Protein AF-A0A2T6ZDD0-F1 (afdb_monomer_lite)

Foldseek 3Di:
DQLDLQVVLVPDPVVVSVVVCVVVVPDDDQQDPRSCVVVVHAHCDDPSVDDDDDDDPDDPVVVDDDDPVVVVVVCVVPVDDPDDPPDDDDPPDPPPPPPPDDD

Organism: Tuber borchii (NCBI:txid42251)

Sequence (103 aa):
MRDSTLQFASFEKTTDHLFEAGFHMKRNAAEVVSERIILCQSMSIGMGALKVFRRHMSDPHDLVAKRLVFQEAYAKMFRHPIEKLGHGMRFLRPPSFFWFGEF

pLDDT: mean 77.73, std 21.7, range [32.12, 96.44]

Radius of gyration: 31.51 Å; chains: 1; bounding box: 72×47×60 Å

Structure (mmCIF, N/CA/C/O backbone):
data_AF-A0A2T6ZDD0-F1
#
_entry.id   AF-A0A2T6ZDD0-F1
#
loop_
_atom_site.group_PDB
_atom_site.id
_atom_site.type_symbol
_atom_site.label_atom_id
_atom_site.label_alt_id
_atom_site.label_comp_id
_atom_site.label_asym_id
_atom_site.label_entity_id
_atom_site.label_seq_id
_atom_site.pdbx_PDB_ins_code
_atom_site.Cartn_x
_atom_site.Cartn_y
_atom_site.Cartn_z
_atom_site.occupancy
_atom_site.B_iso_or_equiv
_atom_site.auth_seq_id
_atom_site.auth_comp_id
_atom_site.auth_asym_id
_atom_site.auth_atom_id
_atom_site.pdbx_PDB_model_num
ATOM 1 N N . MET A 1 1 ? -22.484 -1.162 0.583 1.00 49.00 1 MET A N 1
ATOM 2 C CA . MET A 1 1 ? -22.059 -0.267 1.682 1.00 49.00 1 MET A CA 1
ATOM 3 C C . MET A 1 1 ? -20.602 -0.596 1.993 1.00 49.00 1 MET A C 1
ATOM 5 O O . MET A 1 1 ? -20.112 -1.589 1.473 1.00 49.00 1 MET A O 1
ATOM 9 N N . ARG A 1 2 ? -19.851 0.287 2.666 1.00 61.00 2 ARG A N 1
ATOM 10 C CA . ARG A 1 2 ? -18.419 0.067 2.951 1.00 61.00 2 ARG A CA 1
ATOM 11 C C . ARG A 1 2 ? -18.282 -1.042 3.993 1.00 61.00 2 ARG A C 1
ATOM 13 O O . ARG A 1 2 ? -18.293 -0.766 5.186 1.00 61.00 2 ARG A O 1
ATOM 20 N N . ASP A 1 3 ? -18.189 -2.280 3.531 1.00 74.81 3 ASP A N 1
ATOM 21 C CA . ASP A 1 3 ? -18.243 -3.460 4.389 1.00 74.81 3 ASP A CA 1
ATOM 22 C C . ASP A 1 3 ? -16.851 -3.882 4.895 1.00 74.81 3 ASP A C 1
ATOM 24 O O . ASP A 1 3 ? -16.511 -5.062 4.847 1.00 74.81 3 ASP A O 1
ATOM 28 N N . SER A 1 4 ? -16.027 -2.945 5.372 1.00 87.88 4 SER A N 1
ATOM 29 C CA . SER A 1 4 ? -14.674 -3.258 5.864 1.00 87.88 4 SER A CA 1
ATOM 30 C C . SER A 1 4 ? -14.687 -3.801 7.289 1.00 87.88 4 SER A C 1
ATOM 32 O O . SER A 1 4 ? -15.129 -3.130 8.222 1.00 87.88 4 SER A O 1
ATOM 34 N N . THR A 1 5 ? -14.149 -5.005 7.480 1.00 91.62 5 THR A N 1
ATOM 35 C CA . THR A 1 5 ? -14.084 -5.653 8.798 1.00 91.62 5 THR A CA 1
ATOM 36 C C . THR A 1 5 ? -13.262 -4.845 9.796 1.00 91.62 5 THR A C 1
ATOM 38 O O . THR A 1 5 ? -13.721 -4.645 10.917 1.00 91.62 5 THR A O 1
ATOM 41 N N . LEU A 1 6 ? -12.074 -4.359 9.418 1.00 92.31 6 LEU A N 1
ATOM 42 C CA . LEU A 1 6 ? -11.218 -3.634 10.363 1.00 92.31 6 LEU A CA 1
ATOM 43 C C . LEU A 1 6 ? -11.799 -2.256 10.687 1.00 92.31 6 LEU A C 1
ATOM 45 O O . LEU A 1 6 ? -11.610 -1.759 11.794 1.00 92.31 6 LEU A O 1
ATOM 49 N N . GLN A 1 7 ? -12.560 -1.664 9.764 1.00 91.44 7 GLN A N 1
ATOM 50 C CA . GLN A 1 7 ? -13.313 -0.449 10.051 1.00 91.44 7 GLN A CA 1
ATOM 51 C C . GLN A 1 7 ? -14.360 -0.675 11.148 1.00 91.44 7 GLN A C 1
ATOM 53 O O . GLN A 1 7 ? -14.340 0.062 12.127 1.00 91.44 7 GLN A O 1
ATOM 58 N N . PHE A 1 8 ? -15.241 -1.674 11.019 1.00 91.25 8 PHE A N 1
ATOM 59 C CA . PHE A 1 8 ? -16.251 -1.951 12.053 1.00 91.25 8 PHE A CA 1
ATOM 60 C C . PHE A 1 8 ? -15.619 -2.396 13.373 1.00 91.25 8 PHE A C 1
ATOM 62 O O . PHE A 1 8 ? -15.984 -1.884 14.428 1.00 91.25 8 PHE A O 1
ATOM 69 N N . ALA A 1 9 ? -14.606 -3.262 13.306 1.00 93.12 9 ALA A N 1
ATOM 70 C CA . ALA A 1 9 ? -13.909 -3.768 14.483 1.00 93.12 9 ALA A CA 1
ATOM 71 C C . ALA A 1 9 ? -13.180 -2.673 15.291 1.00 93.12 9 ALA A C 1
ATOM 73 O O . ALA A 1 9 ? -12.921 -2.875 16.476 1.00 93.12 9 ALA A O 1
ATOM 74 N N . SER A 1 10 ? -12.865 -1.526 14.674 1.00 93.50 10 SER A N 1
ATOM 75 C CA . SER A 1 10 ? -12.227 -0.380 15.343 1.00 93.50 10 SER A CA 1
ATOM 76 C C . SER A 1 10 ? -13.193 0.517 1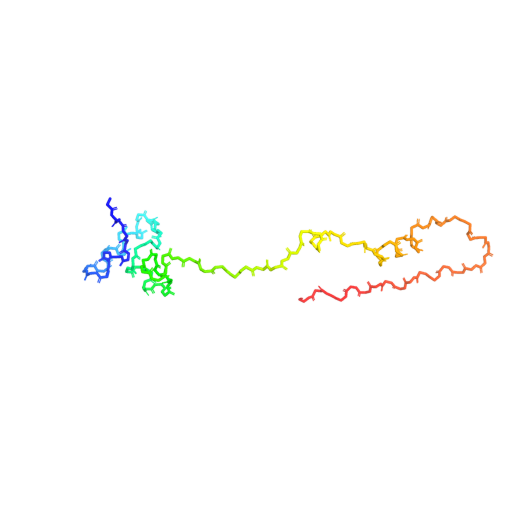6.120 1.00 93.50 10 SER A C 1
ATOM 78 O O . SER A 1 10 ? -12.729 1.360 16.884 1.00 93.50 10 SER A O 1
ATOM 80 N N . PHE A 1 11 ? -14.507 0.383 15.917 1.00 91.00 11 PHE A N 1
ATOM 81 C CA . PHE A 1 11 ? -15.497 1.148 16.677 1.00 91.00 11 PHE A CA 1
ATOM 82 C C . PHE A 1 11 ? -15.917 0.383 17.931 1.00 91.00 11 PHE A C 1
ATOM 84 O O . PHE A 1 11 ? -15.571 0.777 19.040 1.00 91.00 11 PHE A O 1
ATOM 91 N N . GLU A 1 12 ? -16.647 -0.718 17.756 1.00 91.31 12 GLU A N 1
ATOM 92 C CA . GLU A 1 12 ? -17.223 -1.512 18.845 1.00 91.31 12 GLU A CA 1
ATOM 93 C C . GLU A 1 12 ? -17.301 -2.991 18.437 1.00 91.31 12 GLU A C 1
ATOM 95 O O . GLU A 1 12 ? -17.145 -3.320 17.263 1.00 91.31 12 GLU A O 1
ATOM 100 N N . LYS A 1 13 ? -17.544 -3.894 19.402 1.00 92.56 13 LYS A N 1
ATOM 101 C CA . LYS A 1 13 ? -17.717 -5.348 19.169 1.00 92.56 13 LYS A CA 1
ATOM 102 C C . LYS A 1 13 ? -16.601 -5.977 18.317 1.00 92.56 13 LYS A C 1
ATOM 104 O O . LYS A 1 13 ? -16.844 -6.787 17.423 1.00 92.56 13 LYS A O 1
ATOM 109 N N . THR A 1 14 ? -15.352 -5.610 18.611 1.00 94.94 14 THR A N 1
ATOM 110 C CA . THR A 1 14 ? -14.153 -6.006 17.853 1.00 94.94 14 THR A CA 1
ATOM 111 C C . THR A 1 14 ? -14.057 -7.515 17.631 1.00 94.94 14 THR A C 1
ATOM 113 O O . THR A 1 14 ? -13.777 -7.954 16.518 1.00 94.94 14 THR A O 1
ATOM 116 N N . THR A 1 15 ? -14.305 -8.320 18.667 1.00 95.94 15 THR A N 1
ATOM 117 C CA . THR A 1 15 ? -14.212 -9.784 18.592 1.00 95.94 15 THR A CA 1
ATOM 118 C C . THR A 1 15 ? -15.240 -10.371 17.637 1.00 95.94 15 THR A C 1
ATOM 120 O O . THR A 1 15 ? -14.878 -11.177 16.784 1.00 95.94 15 THR A O 1
ATOM 123 N N . ASP A 1 16 ? -16.494 -9.933 17.732 1.00 94.94 16 ASP A N 1
ATOM 124 C CA . ASP A 1 16 ? -17.600 -10.488 16.951 1.00 94.94 16 ASP A CA 1
ATOM 125 C C . ASP A 1 16 ? -17.374 -10.234 15.459 1.00 94.94 16 ASP A C 1
ATOM 127 O O . ASP A 1 16 ? -17.433 -11.159 14.649 1.00 94.94 16 ASP A O 1
ATOM 131 N N . HIS A 1 17 ? -16.989 -9.003 15.105 1.00 93.94 17 HIS A N 1
ATOM 132 C CA . HIS A 1 17 ? -16.693 -8.635 13.722 1.00 93.94 17 HIS A CA 1
ATOM 133 C C . HIS A 1 17 ? -15.496 -9.397 13.135 1.00 93.94 17 HIS A C 1
ATOM 135 O O . HIS A 1 17 ? -15.511 -9.743 11.951 1.00 93.94 17 HIS A O 1
ATOM 141 N N . LEU A 1 18 ? -14.462 -9.677 13.935 1.00 94.88 18 LEU A N 1
ATOM 142 C CA . LEU A 1 18 ? -13.297 -10.443 13.481 1.00 94.88 18 LEU A CA 1
ATOM 143 C C . LEU A 1 18 ? -13.621 -11.932 13.304 1.00 94.88 18 LEU A C 1
ATOM 145 O O . LEU A 1 18 ? -13.228 -12.520 12.292 1.00 94.88 18 LEU A O 1
ATOM 149 N N . PHE A 1 19 ? -14.354 -12.537 14.242 1.00 95.50 19 PHE A N 1
ATOM 150 C CA . PHE A 1 19 ? -14.738 -13.948 14.154 1.00 95.50 19 PHE A CA 1
ATOM 151 C C . PHE A 1 19 ? -15.742 -14.208 13.027 1.00 95.50 19 PHE A C 1
ATOM 153 O O . PHE A 1 19 ? -15.559 -15.163 12.273 1.00 95.50 19 PHE A O 1
ATOM 160 N N . GLU A 1 20 ? -16.746 -13.346 12.851 1.00 94.25 20 GLU A N 1
ATOM 161 C CA . GLU A 1 20 ? -17.713 -13.444 11.749 1.00 94.25 20 GLU A CA 1
ATOM 162 C C . GLU A 1 20 ? -17.013 -13.333 10.385 1.00 94.25 20 GLU A C 1
ATOM 164 O O . GLU A 1 20 ? -17.234 -14.148 9.485 1.00 94.25 20 GLU A O 1
ATOM 169 N N . ALA A 1 21 ? -16.095 -12.373 10.239 1.00 94.12 21 ALA A N 1
ATOM 170 C CA . ALA A 1 21 ? -15.323 -12.214 9.011 1.00 94.12 21 ALA A CA 1
ATOM 171 C C . ALA A 1 21 ? -14.407 -13.415 8.727 1.00 94.12 21 ALA A C 1
ATOM 173 O O . ALA A 1 21 ? -14.286 -13.822 7.569 1.00 94.12 21 ALA A O 1
ATOM 174 N N . GLY A 1 22 ? -13.789 -13.990 9.763 1.00 95.00 22 GLY A N 1
ATOM 175 C CA . GLY A 1 22 ? -12.973 -15.199 9.651 1.00 95.00 22 GLY A CA 1
ATOM 176 C C . GLY A 1 22 ? -13.794 -16.427 9.255 1.00 95.00 22 GLY A C 1
ATOM 177 O O . GLY A 1 22 ? -13.398 -17.158 8.348 1.00 95.00 22 GLY A O 1
ATOM 178 N N . PHE A 1 23 ? -14.968 -16.613 9.867 1.00 96.44 23 PHE A N 1
ATOM 179 C CA . PHE A 1 23 ? -15.883 -17.713 9.548 1.00 96.44 23 PHE A CA 1
ATOM 180 C C . PHE A 1 23 ? -16.363 -17.655 8.093 1.00 96.44 23 PHE A C 1
ATOM 182 O O . PHE A 1 23 ? -16.358 -18.664 7.390 1.00 96.44 23 PHE A O 1
ATOM 189 N N . HIS A 1 24 ? -16.704 -16.460 7.608 1.00 94.81 24 HIS A N 1
ATOM 190 C CA . HIS A 1 24 ? -17.131 -16.246 6.225 1.00 94.81 24 HIS A CA 1
ATOM 191 C C . HIS A 1 24 ? -15.974 -16.068 5.226 1.00 94.81 24 HIS A C 1
ATOM 193 O O . HIS A 1 24 ? -16.231 -15.783 4.055 1.00 94.81 24 HIS A O 1
ATOM 199 N N . MET A 1 25 ? -14.710 -16.228 5.650 1.00 94.00 25 MET A N 1
ATOM 200 C CA . MET A 1 25 ? -13.513 -16.036 4.810 1.00 94.00 25 MET A CA 1
ATOM 201 C C . MET A 1 25 ? -13.541 -14.709 4.031 1.00 94.00 25 MET A C 1
ATOM 203 O O . MET A 1 25 ? -13.159 -14.625 2.857 1.00 94.00 25 MET A O 1
ATOM 207 N N . LYS A 1 26 ? -14.037 -13.657 4.683 1.00 92.88 26 LYS A N 1
ATOM 208 C CA . LYS A 1 26 ? -14.266 -12.359 4.060 1.00 92.88 26 LYS A CA 1
ATOM 209 C C . LYS A 1 26 ? -12.930 -11.699 3.717 1.00 92.88 26 LYS A C 1
ATOM 211 O O . LYS A 1 26 ? -12.076 -11.512 4.581 1.00 92.88 26 LYS A O 1
ATOM 216 N N . ARG A 1 27 ? -12.755 -11.314 2.450 1.00 90.00 27 ARG A N 1
ATOM 217 C CA . ARG A 1 27 ? -11.592 -10.545 1.984 1.00 90.00 27 ARG A CA 1
ATOM 218 C C . ARG A 1 27 ? -11.982 -9.091 1.787 1.00 90.00 27 ARG A C 1
ATOM 220 O O . ARG A 1 27 ? -12.909 -8.807 1.037 1.00 90.00 27 ARG A O 1
ATOM 227 N N . ASN A 1 28 ? -11.230 -8.191 2.409 1.00 86.44 28 ASN A N 1
ATOM 228 C CA . ASN A 1 28 ? -11.410 -6.752 2.255 1.00 86.44 28 ASN A CA 1
ATOM 229 C C . ASN A 1 28 ? -10.138 -6.142 1.670 1.00 86.44 28 ASN A C 1
ATOM 231 O O . ASN A 1 28 ? -9.030 -6.501 2.073 1.00 86.44 28 ASN A O 1
ATOM 235 N N . ALA A 1 29 ? -10.301 -5.217 0.730 1.00 86.88 29 ALA A N 1
ATOM 236 C CA . ALA A 1 29 ? -9.217 -4.356 0.284 1.00 86.88 29 ALA A CA 1
ATOM 237 C C . ALA A 1 29 ? -9.111 -3.144 1.220 1.00 86.88 29 ALA A C 1
ATOM 239 O O . ALA A 1 29 ? -10.127 -2.556 1.587 1.00 86.88 29 ALA A O 1
ATOM 240 N N . ALA A 1 30 ? -7.885 -2.743 1.565 1.00 86.56 30 ALA A N 1
ATOM 241 C CA . ALA A 1 30 ? -7.619 -1.589 2.423 1.00 86.56 30 ALA A CA 1
ATOM 242 C C . ALA A 1 30 ? -7.833 -0.264 1.664 1.00 86.56 30 ALA A C 1
ATOM 244 O O . ALA A 1 30 ? -6.888 0.427 1.267 1.00 86.56 30 ALA A O 1
ATOM 245 N N . GLU A 1 31 ? -9.089 0.086 1.402 1.00 87.56 31 GLU A N 1
ATOM 246 C CA . GLU A 1 31 ? -9.464 1.295 0.654 1.00 87.56 31 GLU A CA 1
ATOM 247 C C . GLU A 1 31 ? -9.825 2.470 1.561 1.00 87.56 31 GLU A C 1
ATOM 249 O O . GLU A 1 31 ? -9.576 3.629 1.223 1.00 87.56 31 GLU A O 1
ATOM 254 N N . VAL A 1 32 ? -10.399 2.177 2.724 1.00 90.00 32 VAL A N 1
ATOM 255 C CA . VAL A 1 32 ? -10.814 3.181 3.702 1.00 90.00 32 VAL A CA 1
ATOM 256 C C . VAL A 1 32 ? -9.651 3.660 4.562 1.00 90.00 32 VAL A C 1
ATOM 258 O O . VAL A 1 32 ? -8.710 2.930 4.872 1.00 90.00 32 VAL A O 1
ATOM 261 N N . VAL A 1 33 ? -9.764 4.917 4.988 1.00 92.56 33 VAL A N 1
ATOM 262 C CA . VAL A 1 33 ? -8.739 5.628 5.759 1.00 92.56 33 VAL A CA 1
ATOM 263 C C . VAL A 1 33 ? -8.386 4.884 7.048 1.00 92.56 33 VAL A C 1
ATOM 265 O O . VAL A 1 33 ? -7.210 4.708 7.340 1.00 92.56 33 VAL A O 1
ATOM 268 N N . SER A 1 34 ? -9.384 4.392 7.789 1.00 93.06 34 SER A N 1
ATOM 269 C CA . SER A 1 34 ? -9.167 3.693 9.062 1.00 93.06 34 SER A CA 1
ATOM 270 C C . SER A 1 34 ? -8.261 2.470 8.910 1.00 93.06 34 SER A C 1
ATOM 272 O O . SER A 1 34 ? -7.302 2.313 9.658 1.00 93.06 34 SER A O 1
ATOM 274 N N . GLU A 1 35 ? -8.514 1.631 7.905 1.00 92.75 35 GLU A N 1
ATOM 275 C CA . GLU A 1 35 ? -7.737 0.408 7.688 1.00 92.75 35 GLU A CA 1
ATOM 276 C C . GLU A 1 35 ? -6.321 0.708 7.207 1.00 92.75 35 GLU A C 1
ATOM 278 O O . GLU A 1 35 ? -5.370 0.059 7.636 1.00 92.75 35 GLU A O 1
ATOM 283 N N . ARG A 1 36 ? -6.148 1.736 6.369 1.00 93.88 36 ARG A N 1
ATOM 284 C CA . ARG A 1 36 ? -4.811 2.168 5.958 1.00 93.88 36 ARG A CA 1
ATOM 285 C C . ARG A 1 36 ? -3.995 2.741 7.111 1.00 93.88 36 ARG A C 1
ATOM 287 O O . ARG A 1 36 ? -2.781 2.571 7.094 1.00 93.88 36 ARG A O 1
ATOM 294 N N . ILE A 1 37 ? -4.626 3.384 8.102 1.00 94.94 37 ILE A N 1
ATOM 295 C CA . ILE A 1 37 ? -3.915 3.883 9.293 1.00 94.94 37 ILE A CA 1
ATOM 296 C C . ILE A 1 37 ? -3.401 2.687 10.093 1.00 94.94 37 ILE A C 1
ATOM 298 O O . ILE A 1 37 ? -2.226 2.653 10.443 1.00 94.94 37 ILE A O 1
ATOM 302 N N . ILE A 1 38 ? -4.255 1.683 10.311 1.00 94.94 38 ILE A N 1
ATOM 303 C CA . ILE A 1 38 ? -3.901 0.447 11.026 1.00 94.94 38 ILE A CA 1
ATOM 304 C C . ILE A 1 38 ? -2.763 -0.302 10.314 1.00 94.94 38 ILE A C 1
ATOM 306 O O . ILE A 1 38 ? -1.862 -0.819 10.967 1.00 94.94 38 ILE A O 1
ATOM 310 N N . LEU A 1 39 ? -2.779 -0.335 8.978 1.00 94.00 39 LEU A N 1
ATOM 311 C CA . LEU A 1 39 ? -1.757 -0.993 8.155 1.00 94.00 39 LEU A CA 1
ATOM 312 C C . LEU A 1 39 ? -0.536 -0.111 7.845 1.00 94.00 39 LEU A C 1
ATOM 314 O O . LEU A 1 39 ? 0.344 -0.543 7.100 1.00 94.00 39 LEU A O 1
ATOM 318 N N . CYS A 1 40 ? -0.475 1.115 8.372 1.00 95.44 40 CYS A N 1
ATOM 319 C CA . CYS A 1 40 ? 0.595 2.081 8.108 1.00 95.44 40 CYS A CA 1
ATOM 320 C C . CYS A 1 40 ? 0.838 2.359 6.607 1.00 95.44 40 CYS A C 1
ATOM 322 O O . CYS A 1 40 ? 1.974 2.533 6.164 1.00 95.44 40 CYS A O 1
ATOM 324 N N . GLN A 1 41 ? -0.231 2.412 5.810 1.00 93.56 41 GLN A N 1
ATOM 325 C CA . GLN A 1 41 ? -0.196 2.717 4.375 1.00 93.56 41 GLN A CA 1
ATOM 326 C C . GLN A 1 41 ? -0.678 4.146 4.089 1.00 93.56 41 GLN A C 1
ATOM 328 O O . GLN A 1 41 ? -1.420 4.738 4.870 1.00 93.56 41 GLN A O 1
ATOM 333 N N . SER A 1 42 ? -0.290 4.721 2.946 1.00 93.00 42 SER A N 1
ATOM 334 C CA . SER A 1 42 ? -0.702 6.080 2.572 1.00 93.00 42 SER A CA 1
ATOM 335 C C . SER A 1 42 ? -2.187 6.172 2.189 1.00 93.00 42 SER A C 1
ATOM 337 O O . SER A 1 42 ? -2.744 5.320 1.492 1.00 93.00 42 SER A O 1
ATOM 339 N N . MET A 1 43 ? -2.851 7.247 2.621 1.00 93.06 43 MET A N 1
ATOM 340 C CA . MET A 1 43 ? -4.268 7.495 2.324 1.00 93.06 43 MET A CA 1
ATOM 341 C C . MET A 1 43 ? -4.477 7.936 0.879 1.00 93.06 43 MET A C 1
ATOM 343 O O . MET A 1 43 ? -3.654 8.654 0.333 1.00 93.06 43 MET A O 1
ATOM 347 N N . S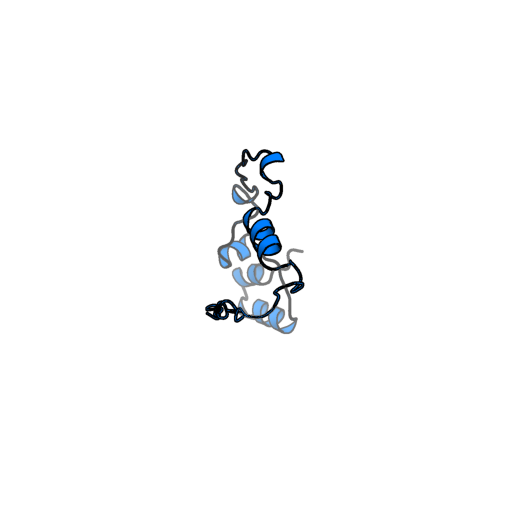ER A 1 44 ? -5.619 7.601 0.280 1.00 90.44 44 SER A N 1
ATOM 348 C CA . SER A 1 44 ? -6.033 8.103 -1.042 1.00 90.44 44 SER A CA 1
ATOM 349 C C . SER A 1 44 ? -6.749 9.460 -0.982 1.00 90.44 44 SER A C 1
ATOM 351 O O . SER A 1 44 ? -7.444 9.829 -1.924 1.00 90.44 44 SER A O 1
ATOM 353 N N . ILE A 1 45 ? -6.605 10.201 0.121 1.00 92.56 45 ILE A N 1
ATOM 354 C CA . ILE A 1 45 ? -7.191 11.533 0.323 1.00 92.56 45 ILE A CA 1
ATOM 355 C C . ILE A 1 45 ? -6.109 12.550 0.700 1.00 92.56 45 ILE A C 1
ATOM 357 O O . ILE A 1 45 ? -5.030 12.183 1.172 1.00 92.56 45 ILE A O 1
ATOM 361 N N . GLY A 1 46 ? -6.400 13.838 0.502 1.00 93.44 46 GLY A N 1
ATOM 362 C CA . GLY A 1 46 ? -5.450 14.918 0.774 1.00 93.44 46 GLY A CA 1
ATOM 363 C C . GLY A 1 46 ? -4.172 14.765 -0.055 1.00 93.44 46 GLY A C 1
ATOM 364 O O . GLY A 1 46 ? -4.233 14.508 -1.254 1.00 93.44 46 GLY A O 1
ATOM 365 N N . MET A 1 47 ? -3.007 14.878 0.587 1.00 92.31 47 MET A N 1
ATOM 366 C CA . MET A 1 47 ? -1.705 14.770 -0.091 1.00 92.31 47 MET A CA 1
ATOM 367 C C . MET A 1 47 ? -1.444 13.388 -0.702 1.00 92.31 47 MET A C 1
ATOM 369 O O . MET A 1 47 ? -0.757 13.287 -1.712 1.00 92.31 47 MET A O 1
ATOM 373 N N . GLY A 1 48 ? -1.996 12.324 -0.116 1.00 90.44 48 GLY A N 1
ATOM 374 C CA . GLY A 1 48 ? -1.805 10.965 -0.623 1.00 90.44 48 GLY A CA 1
ATOM 375 C C . GLY A 1 48 ? -2.718 10.600 -1.802 1.00 90.44 48 GLY A C 1
ATOM 376 O O . GLY A 1 48 ? -2.560 9.533 -2.393 1.00 90.44 48 GLY A O 1
ATOM 377 N N . ALA A 1 49 ? -3.645 11.486 -2.189 1.00 93.31 49 ALA A N 1
ATOM 378 C CA . ALA A 1 49 ? -4.497 11.294 -3.365 1.00 93.31 49 ALA A CA 1
ATOM 379 C C . ALA A 1 49 ? -3.729 11.406 -4.695 1.00 93.31 49 ALA A C 1
ATOM 381 O O . ALA A 1 49 ? -4.205 10.933 -5.726 1.00 93.31 49 ALA A O 1
ATOM 382 N N . LEU A 1 50 ? -2.545 12.024 -4.684 1.00 94.19 50 LEU A N 1
ATOM 383 C CA . LEU A 1 50 ? -1.715 12.243 -5.864 1.00 94.19 50 LEU A CA 1
ATOM 384 C C . LEU A 1 50 ? -0.381 11.514 -5.719 1.00 94.19 50 LEU A C 1
ATOM 386 O O . LEU A 1 50 ? 0.219 11.471 -4.647 1.00 94.19 50 LEU A O 1
ATOM 390 N N . LYS A 1 51 ? 0.109 10.964 -6.831 1.00 93.06 51 LYS A N 1
ATOM 391 C CA . LYS A 1 51 ? 1.465 10.419 -6.927 1.00 93.06 51 LYS A CA 1
ATOM 392 C C . LYS A 1 51 ? 2.345 11.424 -7.652 1.00 93.06 51 LYS A C 1
ATOM 394 O O . LYS A 1 51 ? 2.006 11.873 -8.745 1.00 93.06 51 LYS A O 1
ATOM 399 N N . VAL A 1 52 ? 3.476 11.761 -7.045 1.00 92.81 52 VAL A N 1
ATOM 400 C CA . VAL A 1 52 ? 4.472 12.641 -7.655 1.00 92.81 52 VAL A CA 1
ATOM 401 C C . VAL A 1 52 ? 5.455 11.782 -8.433 1.00 92.81 52 VAL A C 1
ATOM 403 O O . VAL A 1 52 ? 6.102 10.901 -7.871 1.00 92.81 52 VAL A O 1
ATOM 406 N N . PHE A 1 53 ? 5.576 12.052 -9.727 1.00 93.88 53 PHE A N 1
ATOM 407 C CA . PHE A 1 53 ? 6.564 11.414 -10.585 1.00 93.88 53 PHE A CA 1
ATOM 408 C C . PHE A 1 53 ? 7.643 12.425 -10.949 1.00 93.88 53 PHE A C 1
ATOM 410 O O . PHE A 1 53 ? 7.348 13.543 -11.376 1.00 93.88 53 PHE A O 1
ATOM 417 N N . ARG A 1 54 ? 8.909 12.028 -10.803 1.00 94.44 54 ARG A N 1
ATOM 418 C CA . ARG A 1 54 ? 10.029 12.820 -11.306 1.00 94.44 54 ARG A CA 1
ATOM 419 C C . ARG A 1 54 ? 10.173 12.562 -12.799 1.00 94.44 54 ARG A C 1
ATOM 421 O O . ARG A 1 54 ? 10.354 11.422 -13.220 1.00 94.44 54 ARG A O 1
ATOM 428 N N . ARG A 1 55 ? 10.131 13.624 -13.602 1.00 91.25 55 ARG A N 1
ATOM 429 C CA . ARG A 1 55 ? 10.428 13.522 -15.032 1.00 91.25 55 ARG A CA 1
ATOM 430 C C . ARG A 1 55 ? 11.898 13.143 -15.210 1.00 91.25 55 ARG A C 1
ATOM 432 O O . ARG A 1 55 ? 12.786 13.890 -14.800 1.00 91.25 55 ARG A O 1
ATOM 439 N N . HIS A 1 56 ? 12.141 11.992 -15.824 1.00 87.38 56 HIS A N 1
ATOM 440 C CA . HIS A 1 56 ? 13.463 11.610 -16.302 1.00 87.38 56 HIS A CA 1
ATOM 441 C C . HIS A 1 56 ? 13.640 12.165 -17.719 1.00 87.38 56 HIS A C 1
ATOM 443 O O . HIS A 1 56 ? 12.802 11.937 -18.589 1.00 87.38 56 HIS A O 1
ATOM 449 N N . MET A 1 57 ? 14.698 12.948 -17.934 1.00 84.69 57 MET A N 1
ATOM 450 C CA . MET A 1 57 ? 15.056 13.504 -19.244 1.00 84.69 57 MET A CA 1
ATOM 451 C C . MET A 1 57 ? 15.873 12.466 -20.017 1.00 84.69 57 MET A C 1
ATOM 453 O O . MET A 1 57 ? 17.070 12.636 -20.216 1.00 84.69 57 MET A O 1
ATOM 457 N N . SER A 1 58 ? 15.239 11.346 -20.354 1.00 85.88 58 SER A N 1
ATOM 458 C CA . SER A 1 58 ? 15.852 10.290 -21.159 1.00 85.88 58 SER A CA 1
ATOM 459 C C . SER A 1 58 ? 15.468 10.491 -22.617 1.00 85.88 58 SER A C 1
ATOM 461 O O . SER A 1 58 ? 14.280 10.618 -22.922 1.00 85.88 58 SER A O 1
ATOM 463 N N . ASP A 1 59 ? 16.458 10.520 -23.504 1.00 87.25 59 ASP A N 1
ATOM 464 C CA . ASP A 1 59 ? 16.202 10.510 -24.937 1.00 87.25 59 ASP A CA 1
ATOM 465 C C . ASP A 1 59 ? 15.803 9.086 -25.371 1.00 87.25 59 ASP A C 1
ATOM 467 O O . ASP A 1 59 ? 16.466 8.121 -24.973 1.00 87.25 59 ASP A O 1
ATOM 471 N N . PRO A 1 60 ? 14.729 8.901 -26.161 1.00 85.12 60 PRO A N 1
ATOM 472 C CA . PRO A 1 60 ? 14.345 7.584 -26.667 1.00 85.12 60 PRO A CA 1
ATOM 473 C C . PRO A 1 60 ? 15.465 6.863 -27.433 1.00 85.12 60 PRO A C 1
ATOM 475 O O . PRO A 1 60 ? 15.499 5.632 -27.437 1.00 85.12 60 PRO A O 1
ATOM 478 N N . HIS A 1 61 ? 16.393 7.600 -28.047 1.00 83.75 61 HIS A N 1
ATOM 479 C CA . HIS A 1 61 ? 17.538 7.041 -28.762 1.00 83.75 61 HIS A CA 1
ATOM 480 C C . HIS A 1 61 ? 18.556 6.382 -27.810 1.00 83.75 61 HIS A C 1
ATOM 482 O O . HIS A 1 61 ? 19.204 5.399 -28.181 1.00 83.75 61 HIS A O 1
ATOM 488 N N . ASP A 1 62 ? 18.674 6.857 -26.570 1.00 85.12 62 ASP A N 1
ATOM 489 C CA . ASP A 1 62 ? 19.594 6.286 -25.576 1.00 85.12 62 ASP A CA 1
ATOM 490 C C . ASP A 1 62 ? 19.073 4.978 -24.963 1.00 85.12 62 ASP A C 1
ATOM 492 O O . ASP A 1 62 ? 19.843 4.201 -24.392 1.00 85.12 62 ASP A O 1
ATOM 496 N N . LEU A 1 63 ? 17.770 4.715 -25.097 1.00 87.50 63 LEU A N 1
ATOM 497 C CA . LEU A 1 63 ? 17.106 3.505 -24.601 1.00 87.50 63 LEU A CA 1
ATOM 498 C C . LEU A 1 63 ? 17.176 2.336 -25.597 1.00 87.50 63 LEU A C 1
ATOM 500 O O . LEU A 1 63 ? 16.601 1.274 -25.354 1.00 87.50 63 LEU A O 1
ATOM 504 N N . VAL A 1 64 ? 17.879 2.513 -26.717 1.00 89.88 64 VAL A N 1
ATOM 505 C CA . VAL A 1 64 ? 18.073 1.466 -27.721 1.00 89.88 64 VAL A CA 1
ATOM 506 C C . VAL A 1 64 ? 19.123 0.465 -27.240 1.00 89.88 64 VAL A C 1
ATOM 508 O O . VAL A 1 64 ? 20.136 0.821 -26.632 1.00 89.88 64 VAL A O 1
ATOM 511 N N . ALA A 1 65 ? 18.893 -0.814 -27.543 1.00 87.25 65 ALA A N 1
ATOM 512 C CA . ALA A 1 65 ? 19.852 -1.873 -27.274 1.00 87.25 65 ALA A CA 1
ATOM 513 C C . ALA A 1 65 ? 21.209 -1.538 -27.914 1.00 87.25 65 ALA A C 1
ATOM 515 O O . ALA A 1 65 ? 21.345 -1.456 -29.137 1.00 87.25 65 ALA A O 1
ATOM 516 N N . LYS A 1 66 ? 22.225 -1.335 -27.071 1.00 87.44 66 LYS A N 1
ATOM 517 C CA . LYS A 1 66 ? 23.586 -1.072 -27.536 1.00 87.44 66 LYS A CA 1
ATOM 518 C C . LYS A 1 66 ? 24.152 -2.318 -28.204 1.00 87.44 66 LYS A C 1
ATOM 520 O O . LYS A 1 66 ? 23.890 -3.445 -27.783 1.00 87.44 66 LYS A O 1
ATOM 525 N N . ARG A 1 67 ? 24.984 -2.101 -29.222 1.00 89.00 67 ARG A N 1
ATOM 526 C CA . ARG A 1 67 ? 25.717 -3.173 -29.896 1.00 89.00 67 ARG A CA 1
ATOM 527 C C . ARG A 1 67 ? 26.523 -3.981 -28.878 1.00 89.00 67 ARG A C 1
ATOM 529 O O . ARG A 1 67 ? 27.298 -3.426 -28.099 1.00 89.00 67 ARG A O 1
ATOM 536 N N . LEU A 1 68 ? 26.378 -5.300 -28.926 1.00 89.62 68 LEU A N 1
ATOM 537 C CA . LEU A 1 68 ? 27.001 -6.229 -27.987 1.00 89.62 68 LEU A CA 1
ATOM 538 C C . LEU A 1 68 ? 28.419 -6.574 -28.452 1.00 89.62 68 LEU A C 1
ATOM 540 O O . LEU A 1 68 ? 28.717 -7.718 -28.788 1.00 89.62 68 LEU A O 1
ATOM 544 N N . VAL A 1 69 ? 29.302 -5.569 -28.479 1.00 91.19 69 VAL A N 1
ATOM 545 C CA . VAL A 1 69 ? 30.669 -5.676 -29.030 1.00 91.19 69 VAL A CA 1
ATOM 546 C C . VAL A 1 69 ? 31.436 -6.857 -28.425 1.00 91.19 69 VAL A C 1
ATOM 548 O O . VAL A 1 69 ? 32.115 -7.594 -29.137 1.00 91.19 69 VAL A O 1
ATOM 551 N N . PHE A 1 70 ? 31.273 -7.087 -27.120 1.00 88.31 70 PHE A N 1
ATOM 552 C CA . PHE A 1 70 ? 31.888 -8.218 -26.428 1.00 88.31 70 PHE A CA 1
ATOM 553 C C . PHE A 1 70 ? 31.323 -9.574 -26.881 1.00 88.31 70 PHE A C 1
ATOM 555 O O . PHE A 1 70 ? 32.086 -10.492 -27.178 1.00 88.31 70 PHE A O 1
ATOM 562 N N . GLN A 1 71 ? 29.997 -9.706 -26.982 1.00 86.62 71 GLN A N 1
ATOM 563 C CA . GLN A 1 71 ? 29.355 -10.961 -27.381 1.00 86.62 71 GLN A CA 1
ATOM 564 C C . GLN A 1 71 ? 29.647 -11.304 -28.844 1.00 86.62 71 GLN A C 1
ATOM 566 O O . GLN A 1 71 ? 29.864 -12.470 -29.169 1.00 86.62 71 GLN A O 1
ATOM 571 N N . GLU A 1 72 ? 29.695 -10.300 -29.720 1.00 88.06 72 GLU A N 1
ATOM 572 C CA . GLU A 1 72 ? 30.101 -10.464 -31.117 1.00 88.06 72 GLU A CA 1
ATOM 573 C C . GLU A 1 72 ? 31.557 -10.939 -31.233 1.00 88.06 72 GLU A C 1
ATOM 575 O O . GLU A 1 72 ? 31.840 -11.872 -31.988 1.00 88.06 72 GLU A O 1
ATOM 580 N N . ALA A 1 73 ? 32.476 -10.351 -30.459 1.00 86.50 73 ALA A N 1
ATOM 581 C CA . ALA A 1 73 ? 33.882 -10.754 -30.444 1.00 86.50 73 ALA A CA 1
ATOM 582 C C . ALA A 1 73 ? 34.067 -12.184 -29.909 1.00 86.50 73 ALA A C 1
ATOM 584 O O . ALA A 1 73 ? 34.757 -12.994 -30.531 1.00 86.50 73 ALA A O 1
ATOM 585 N N . TYR A 1 74 ? 33.396 -12.521 -28.804 1.00 83.56 74 TYR A N 1
ATOM 586 C CA . TYR A 1 74 ? 33.410 -13.866 -28.229 1.00 83.56 74 TYR A CA 1
ATOM 587 C C . TYR A 1 74 ? 32.849 -14.901 -29.213 1.00 83.56 74 TYR A C 1
ATOM 589 O O . TYR A 1 74 ? 33.484 -15.910 -29.513 1.00 83.56 74 TYR A O 1
ATOM 597 N N . ALA A 1 75 ? 31.688 -14.615 -29.803 1.00 82.88 75 ALA A N 1
ATOM 598 C CA . ALA A 1 75 ? 31.093 -15.452 -30.832 1.00 82.88 75 ALA A CA 1
ATOM 599 C C . ALA A 1 75 ? 32.034 -15.690 -32.016 1.00 82.88 75 ALA A C 1
ATOM 601 O O . ALA A 1 75 ? 32.121 -16.813 -32.498 1.00 82.88 75 ALA A O 1
ATOM 602 N N . LYS A 1 76 ? 32.741 -14.661 -32.486 1.00 82.12 76 LYS A N 1
ATOM 603 C CA . LYS A 1 76 ? 33.692 -14.794 -33.594 1.00 82.12 76 LYS A CA 1
ATOM 604 C C . LYS A 1 76 ? 34.890 -15.673 -33.225 1.00 82.12 76 LYS A C 1
ATOM 606 O O . LYS A 1 76 ? 35.342 -16.454 -34.054 1.00 82.12 76 LYS A O 1
ATOM 611 N N . MET A 1 77 ? 35.379 -15.576 -31.990 1.00 76.44 77 MET A N 1
ATOM 612 C CA . MET A 1 77 ? 36.523 -16.356 -31.510 1.00 76.44 77 MET A CA 1
ATOM 613 C C . MET A 1 77 ? 36.187 -17.842 -31.304 1.00 76.44 77 MET A C 1
ATOM 615 O O . MET A 1 77 ? 37.037 -18.691 -31.554 1.00 76.44 77 MET A O 1
ATOM 619 N N . PHE A 1 78 ? 34.954 -18.161 -30.892 1.00 70.31 78 PHE A N 1
ATOM 620 C CA . PHE A 1 78 ? 34.564 -19.524 -30.502 1.00 70.31 78 PHE A CA 1
ATOM 621 C C . PHE A 1 78 ? 33.529 -20.206 -31.425 1.00 70.31 78 PHE A C 1
ATOM 623 O O . PHE A 1 78 ? 33.246 -21.383 -31.216 1.00 70.31 78 PHE A O 1
ATOM 630 N N . ARG A 1 79 ? 32.965 -19.527 -32.446 1.00 58.75 79 ARG A N 1
ATOM 631 C CA . ARG A 1 79 ? 32.034 -20.129 -33.439 1.00 58.75 79 ARG A CA 1
ATOM 632 C C . ARG A 1 79 ? 32.640 -20.457 -34.806 1.00 58.75 79 ARG A C 1
ATOM 634 O O . ARG A 1 79 ? 31.909 -20.955 -35.660 1.00 58.75 79 ARG A O 1
ATOM 641 N N . HIS A 1 80 ? 33.934 -20.227 -35.048 1.00 50.66 80 HIS A N 1
ATOM 642 C CA . HIS A 1 80 ? 34.556 -20.842 -36.224 1.00 50.66 80 HIS A CA 1
ATOM 643 C C . HIS A 1 80 ? 34.567 -22.369 -36.043 1.00 50.66 80 HIS A C 1
ATOM 645 O O . HIS A 1 80 ? 34.982 -22.841 -34.980 1.00 50.66 80 HIS A O 1
ATOM 651 N N . PRO A 1 81 ? 34.081 -23.142 -37.035 1.00 43.28 81 PRO A N 1
ATOM 652 C CA . PRO A 1 81 ? 34.092 -24.588 -36.954 1.00 43.28 81 PRO A CA 1
ATOM 653 C C . PRO A 1 81 ? 35.538 -25.052 -36.826 1.00 43.28 81 PRO A C 1
ATOM 655 O O . PRO A 1 81 ? 36.458 -24.463 -37.394 1.00 43.28 81 PRO A O 1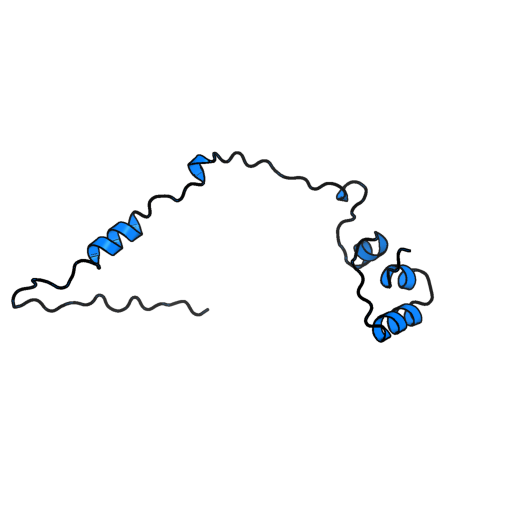
ATOM 658 N N . ILE A 1 82 ? 35.712 -26.115 -36.054 1.00 49.69 82 ILE A N 1
ATOM 659 C CA . ILE A 1 82 ? 36.912 -26.939 -36.007 1.00 49.69 82 ILE A CA 1
ATOM 660 C C . ILE A 1 82 ? 37.108 -27.502 -37.419 1.00 49.69 82 ILE A C 1
ATOM 662 O O . ILE A 1 82 ? 36.723 -28.626 -37.712 1.00 49.69 82 ILE A O 1
ATOM 666 N N . GLU A 1 83 ? 37.634 -26.703 -38.337 1.00 47.75 83 GLU A N 1
ATOM 667 C CA . GLU A 1 83 ? 37.927 -27.149 -39.683 1.00 47.75 83 GLU A CA 1
ATOM 668 C C . GLU A 1 83 ? 39.233 -26.506 -40.131 1.00 47.75 83 GLU A C 1
ATOM 670 O O . GLU A 1 83 ? 39.336 -25.302 -40.359 1.00 47.75 83 GLU A O 1
ATOM 675 N N . LYS A 1 84 ? 40.236 -27.383 -40.228 1.00 42.41 84 LYS A N 1
ATOM 676 C CA . LYS A 1 84 ? 41.634 -27.149 -40.610 1.00 42.41 84 LYS A CA 1
ATOM 677 C C . LYS A 1 84 ? 42.571 -26.669 -39.498 1.00 42.41 84 LYS A C 1
ATOM 679 O O . LYS A 1 84 ? 43.295 -25.694 -39.663 1.00 42.41 84 LYS A O 1
ATOM 684 N N . LEU A 1 85 ? 42.694 -27.465 -38.431 1.00 41.56 85 LEU A N 1
ATOM 685 C CA . LEU A 1 85 ? 44.013 -27.649 -37.818 1.00 41.56 85 LEU A CA 1
ATOM 686 C C . LEU A 1 85 ? 44.625 -28.929 -38.394 1.00 41.56 85 LEU A C 1
ATOM 688 O O . LEU A 1 85 ? 44.300 -30.043 -37.984 1.00 41.56 85 LEU A O 1
ATOM 692 N N . GLY A 1 86 ? 45.470 -28.745 -39.409 1.00 38.59 86 GLY A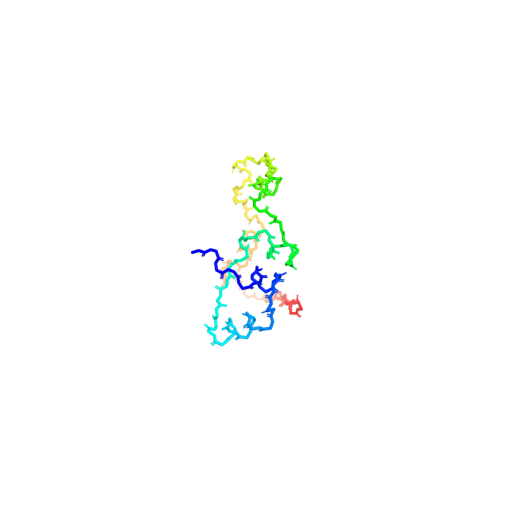 N 1
ATOM 693 C CA . GLY A 1 86 ? 46.403 -29.771 -39.853 1.00 38.59 86 GLY A CA 1
ATOM 694 C C . GLY A 1 86 ? 47.279 -30.237 -38.689 1.00 38.59 86 GLY A C 1
ATOM 695 O O . GLY A 1 86 ? 47.470 -29.522 -37.706 1.00 38.59 86 GLY A O 1
ATOM 696 N N . HIS A 1 87 ? 47.750 -31.474 -38.809 1.00 42.06 87 HIS A N 1
ATOM 697 C CA . HIS A 1 87 ? 48.628 -32.185 -37.887 1.00 42.06 87 HIS A CA 1
ATOM 698 C C . HIS A 1 87 ? 49.488 -31.307 -36.960 1.00 42.06 87 HIS A C 1
ATOM 700 O O . HIS A 1 87 ? 50.358 -30.573 -37.415 1.00 42.06 87 HIS A O 1
ATOM 706 N N . GLY A 1 88 ? 49.316 -31.495 -35.644 1.00 44.03 88 GLY A N 1
ATOM 707 C CA . GLY A 1 88 ? 50.418 -31.311 -34.694 1.00 44.03 88 GLY A CA 1
ATOM 708 C C . GLY A 1 88 ? 50.243 -30.317 -33.548 1.00 44.03 88 GLY A C 1
ATOM 709 O O . GLY A 1 88 ? 51.173 -30.195 -32.757 1.00 44.03 88 GLY A O 1
ATOM 710 N N . MET A 1 89 ? 49.100 -29.646 -33.371 1.00 36.03 89 MET A N 1
ATOM 711 C CA . MET A 1 89 ? 48.913 -28.753 -32.215 1.00 36.03 89 MET A CA 1
ATOM 712 C C . MET A 1 89 ? 47.731 -29.183 -31.349 1.00 36.03 89 MET A C 1
ATOM 714 O O . MET A 1 89 ? 46.577 -29.198 -31.768 1.00 36.03 89 MET A O 1
ATOM 718 N N . ARG A 1 90 ? 48.061 -29.579 -30.115 1.00 34.81 90 ARG A N 1
ATOM 719 C CA . ARG A 1 90 ? 47.113 -29.960 -29.070 1.00 34.81 90 ARG A CA 1
ATOM 720 C C . ARG A 1 90 ? 46.144 -28.811 -28.819 1.00 34.81 90 ARG A C 1
ATOM 722 O O . ARG A 1 90 ? 46.547 -27.704 -28.476 1.00 34.81 90 ARG A O 1
ATOM 729 N N . PHE A 1 91 ? 44.866 -29.131 -28.965 1.00 40.06 91 PHE A N 1
ATOM 730 C CA . PHE A 1 91 ? 43.725 -28.329 -28.564 1.00 40.06 91 PHE A CA 1
ATOM 731 C C . PHE A 1 91 ? 43.823 -28.046 -27.057 1.00 40.06 91 PHE A C 1
ATOM 733 O O . PHE A 1 91 ? 43.398 -28.856 -26.231 1.00 40.06 91 PHE A O 1
ATOM 740 N N . LEU A 1 92 ? 44.409 -26.911 -26.675 1.00 43.81 92 LEU A N 1
ATOM 741 C CA . LEU A 1 92 ? 44.188 -26.349 -25.348 1.00 43.81 92 LEU A CA 1
ATOM 742 C C . LEU A 1 92 ? 42.756 -25.813 -25.353 1.00 43.81 92 LEU A C 1
ATOM 744 O O . LEU A 1 92 ? 42.507 -24.660 -25.698 1.00 43.81 92 LEU A O 1
ATOM 748 N N . ARG A 1 93 ? 41.799 -26.689 -25.007 1.00 41.38 93 ARG A N 1
ATOM 749 C CA . ARG A 1 93 ? 40.499 -26.254 -24.484 1.00 41.38 93 ARG A CA 1
ATOM 750 C C . ARG A 1 93 ? 40.797 -25.158 -23.452 1.00 41.38 93 ARG A C 1
ATOM 752 O O . ARG A 1 93 ? 41.619 -25.426 -22.571 1.00 41.38 93 ARG A O 1
ATOM 759 N N . PRO A 1 94 ? 40.163 -23.973 -23.500 1.00 39.72 94 PRO A N 1
ATOM 760 C CA . PRO A 1 94 ? 40.175 -23.132 -22.317 1.00 39.72 94 PRO A CA 1
ATOM 761 C C . PRO A 1 94 ? 39.601 -23.994 -21.183 1.00 39.72 94 PRO A C 1
ATOM 763 O O . PRO A 1 94 ? 38.592 -24.680 -21.406 1.00 39.72 94 PRO A O 1
ATOM 766 N N . PRO A 1 95 ? 40.259 -24.063 -20.013 1.00 40.56 95 PRO A N 1
ATOM 767 C CA . PRO A 1 95 ? 39.665 -24.746 -18.884 1.00 40.56 95 PRO A CA 1
ATOM 768 C C . PRO A 1 95 ? 38.317 -24.073 -18.662 1.00 40.56 95 PRO A C 1
ATOM 770 O O . PRO A 1 95 ? 38.224 -22.845 -18.690 1.00 40.56 95 PRO A O 1
ATOM 773 N N . SER A 1 96 ? 37.282 -24.903 -18.560 1.00 45.03 96 SER A N 1
ATOM 774 C CA . SER A 1 96 ? 35.980 -24.567 -17.998 1.00 45.03 96 SER A CA 1
ATOM 775 C C . SER A 1 96 ? 36.055 -23.280 -17.183 1.00 45.03 96 SER A C 1
ATOM 777 O O . SER A 1 96 ? 36.700 -23.266 -16.131 1.00 45.03 96 SER A O 1
ATOM 779 N N . PHE A 1 97 ? 35.422 -22.212 -17.674 1.00 37.38 97 PHE A N 1
ATOM 780 C CA . PHE A 1 97 ? 35.026 -21.113 -16.809 1.00 37.38 97 PHE A CA 1
ATOM 781 C C . PHE A 1 97 ? 34.130 -21.756 -15.754 1.00 37.38 97 PHE A C 1
ATOM 783 O O . PHE A 1 97 ? 32.983 -22.115 -16.014 1.00 37.38 97 PHE A O 1
ATOM 790 N N . PHE A 1 98 ? 34.750 -22.042 -14.616 1.00 38.72 98 PHE A N 1
ATOM 791 C CA . PHE A 1 98 ? 34.132 -22.562 -13.421 1.00 38.72 98 PHE A CA 1
ATOM 792 C C . PHE A 1 98 ? 33.116 -21.499 -13.015 1.00 38.72 98 PHE A C 1
ATOM 794 O O . PHE A 1 98 ? 33.480 -20.381 -12.653 1.00 38.72 98 PHE A O 1
ATOM 801 N N . TRP A 1 99 ? 31.842 -21.810 -13.216 1.00 34.28 99 TRP A N 1
ATOM 802 C CA . TRP A 1 99 ? 30.735 -20.945 -12.853 1.00 34.28 99 TRP A CA 1
ATOM 803 C C . TRP A 1 99 ? 30.656 -20.956 -11.323 1.00 34.28 99 TRP A C 1
ATOM 805 O O . TRP A 1 99 ? 30.058 -21.846 -10.729 1.00 34.28 99 TRP A O 1
ATOM 815 N N . PHE A 1 100 ? 31.357 -20.027 -10.671 1.00 34.84 100 PHE A N 1
ATOM 816 C CA . PHE A 1 100 ? 31.107 -19.711 -9.269 1.00 34.84 100 PHE A CA 1
ATOM 817 C C . PHE A 1 100 ? 29.888 -18.790 -9.241 1.00 34.84 100 PHE A C 1
ATOM 819 O O . PHE A 1 100 ? 29.975 -17.649 -9.697 1.00 34.84 100 PHE A O 1
ATOM 826 N N . GLY A 1 101 ? 28.752 -19.304 -8.771 1.00 32.12 101 GLY A N 1
ATOM 827 C CA . GLY A 1 101 ? 27.525 -18.514 -8.710 1.00 32.12 101 GLY A CA 1
ATOM 828 C C . GLY A 1 101 ? 26.247 -19.240 -8.297 1.00 32.12 101 GLY A C 1
ATOM 829 O O . GLY A 1 101 ? 25.182 -18.790 -8.695 1.00 32.12 101 GLY A O 1
ATOM 830 N N . GLU A 1 102 ? 26.315 -20.326 -7.521 1.00 39.25 102 GLU A N 1
ATOM 831 C CA . GLU A 1 102 ? 25.241 -20.615 -6.561 1.00 39.25 102 GLU A CA 1
ATOM 832 C C . GLU A 1 102 ? 25.659 -20.020 -5.211 1.00 39.25 102 GLU A C 1
ATOM 834 O O . GLU A 1 102 ? 26.461 -20.613 -4.491 1.00 39.25 102 GLU A O 1
ATOM 839 N N . PHE A 1 103 ? 25.171 -18.809 -4.941 1.00 40.34 103 PHE A N 1
ATOM 840 C CA . PHE A 1 103 ? 24.871 -18.238 -3.626 1.00 40.34 103 PHE A CA 1
ATOM 841 C C . PHE A 1 103 ? 23.814 -17.149 -3.818 1.00 40.34 103 PHE A C 1
ATOM 843 O O . PHE A 1 103 ? 23.96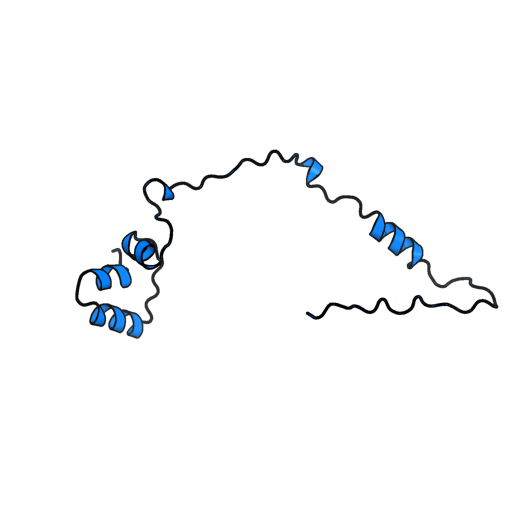9 -16.352 -4.774 1.00 40.34 103 PHE A O 1
#

Secon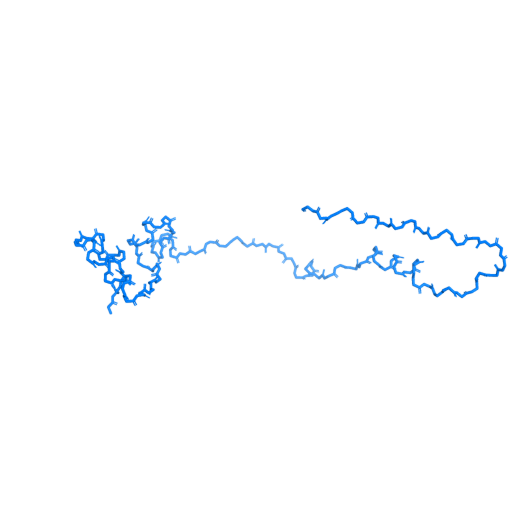dary structure (DSSP, 8-state):
----HHHHHTTS-HHHHHHHHHHTT----S-SHHHHHHTT---SSGGGGS---PPP---TTTTS----HHHHHHHHHH-S-S----SS---------------